Protein AF-A0A1F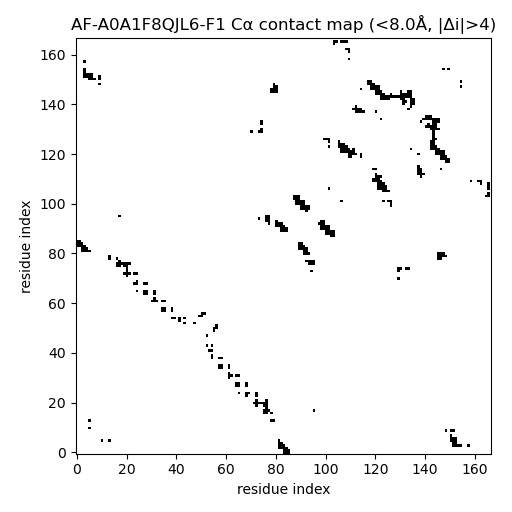8QJL6-F1 (afdb_monomer)

Secondary structure (DSSP, 8-state):
-EEE-B-HHHHHHHHHHHHHHHHHHHHHHHHHHHHHHHGGGS---TTS-GGG-HHHHHHHHHHHHHHHHHHHHHHHHTSS--EEE-SSEEEEEETTTEEEEEEGGGEEEES-S-PSTTEEEEEES-S-TTHHHHHHHHHSS-S-EEEEETTBTTHHHHHHHHHHHH-

Foldseek 3Di:
DDKKAFDDPVNVQLVVLLVVLVCLLVVLLVVLVVLLVCLVVDDDDPPDDPVRRVSNVSNVVSVVSNVVSNLSSQCSNQQAWIWDDDPQAIWTDGSNHDIDGAGLVQWPDKQAFADPPQKIKTFGQDDDQSQLVVCCVGHVGSTRIYIHHNRIPPSVVVNVVSHVSND

Sequence (167 aa):
MKKYSYQGAQLLKKVVSQLAGCIGILFFSVFALFLLAAIPSLEMSKSTPILNDPGVTLFCFAGWFLFIAWIIGSIFINFLPNIWINEDGLQISVFIFFRVRILWGELVDIGAGTPPKDCVLVRTQKITLFHRLYGWLYSRTFYPSFLIGNNISDRDGLVNEIKRRIN

Solvent-accessible surface area (backbone atoms only — not comparable to full-atom values): 8775 Å² total; per-residue (Å²): 118,53,78,33,45,56,45,72,71,51,34,51,51,38,53,52,32,28,50,51,13,51,51,44,30,50,53,37,44,54,50,25,51,52,48,55,67,49,36,84,76,53,86,77,61,94,81,58,54,71,92,73,32,67,50,54,53,44,46,53,51,26,51,48,47,36,52,52,30,48,54,53,17,50,51,34,37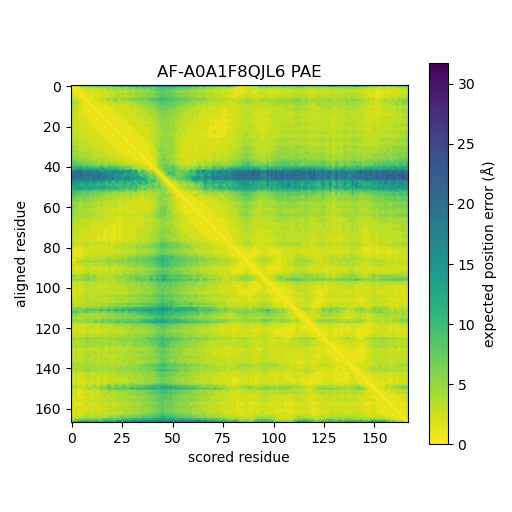,41,53,62,44,42,39,32,41,52,95,70,26,39,32,36,36,38,76,79,78,44,71,49,75,36,46,46,91,38,50,73,50,72,62,64,61,63,49,62,90,68,40,38,32,37,34,24,74,65,81,51,79,73,26,19,52,47,14,38,76,25,51,75,37,79,41,18,23,50,44,48,54,66,54,29,52,65,40,65,62,51,53,49,51,52,52,64,63,68,108

Structure (mmCIF, N/CA/C/O backbone):
data_AF-A0A1F8QJL6-F1
#
_entry.id   AF-A0A1F8QJL6-F1
#
loop_
_atom_site.group_PDB
_atom_site.id
_atom_site.type_symbol
_atom_site.label_atom_id
_atom_site.label_alt_id
_atom_site.label_comp_id
_atom_site.label_asym_id
_atom_site.label_entity_id
_atom_site.label_seq_id
_atom_site.pdbx_PDB_ins_code
_atom_site.Cartn_x
_atom_site.Cartn_y
_atom_site.Cartn_z
_atom_site.occupancy
_atom_site.B_iso_or_equiv
_atom_site.auth_seq_id
_atom_site.auth_comp_id
_atom_site.auth_asym_id
_atom_site.auth_atom_id
_atom_site.pdbx_PDB_model_num
ATOM 1 N N . MET A 1 1 ? -21.353 10.760 6.765 1.00 90.69 1 MET A N 1
ATOM 2 C CA . MET A 1 1 ? -20.158 9.891 6.635 1.00 90.69 1 MET A CA 1
ATOM 3 C C . MET A 1 1 ? -19.050 10.469 7.501 1.00 90.69 1 MET A C 1
ATOM 5 O O . MET A 1 1 ? -18.666 11.612 7.278 1.00 90.69 1 MET A O 1
ATOM 9 N N . LYS A 1 2 ? -18.581 9.729 8.509 1.00 95.62 2 LYS A N 1
ATOM 10 C CA . LYS A 1 2 ? -17.540 10.200 9.436 1.00 95.62 2 LYS A CA 1
ATOM 11 C C . LYS A 1 2 ? -16.165 9.867 8.855 1.00 95.62 2 LYS A C 1
ATOM 13 O O . LYS A 1 2 ? -15.933 8.724 8.470 1.00 95.62 2 LYS A O 1
ATOM 18 N N . LYS A 1 3 ? -15.283 10.863 8.738 1.00 96.69 3 LYS A N 1
ATOM 19 C CA . LYS A 1 3 ? -13.922 10.713 8.196 1.00 96.69 3 LYS A CA 1
ATOM 20 C C . LYS A 1 3 ? -12.914 10.575 9.334 1.00 96.69 3 LYS A C 1
ATOM 22 O O . LYS A 1 3 ? -12.936 11.365 10.269 1.00 96.69 3 LYS A O 1
ATOM 27 N N . TYR A 1 4 ? -11.995 9.635 9.170 1.00 97.25 4 TYR A N 1
ATOM 28 C CA . TYR A 1 4 ? -10.872 9.359 10.048 1.00 97.25 4 TYR A CA 1
ATOM 29 C C . TYR A 1 4 ? -9.577 9.589 9.260 1.00 97.25 4 TYR A C 1
ATOM 31 O O . TYR A 1 4 ? -9.358 8.993 8.199 1.00 97.25 4 TYR A O 1
ATOM 39 N N . SER A 1 5 ? -8.731 10.498 9.739 1.00 96.19 5 SER A N 1
ATOM 40 C CA . SER A 1 5 ? -7.489 10.880 9.059 1.00 96.19 5 SER A CA 1
ATOM 41 C C . SER A 1 5 ? -6.328 11.015 10.026 1.00 96.19 5 SER A C 1
ATOM 43 O O . SER A 1 5 ? -6.513 11.347 11.194 1.00 96.19 5 SER A O 1
ATOM 45 N N . TYR A 1 6 ? -5.125 10.769 9.520 1.00 95.69 6 TYR A N 1
ATOM 46 C CA . TYR A 1 6 ? -3.898 10.886 10.298 1.00 95.69 6 TYR A CA 1
ATOM 47 C C . TYR A 1 6 ? -3.551 12.340 10.597 1.00 95.69 6 TYR A C 1
ATOM 49 O O . TYR A 1 6 ? -3.812 13.229 9.784 1.00 95.69 6 TYR A O 1
ATOM 57 N N . GLN A 1 7 ? -2.930 12.558 11.753 1.00 94.50 7 GLN A N 1
ATOM 58 C CA . GLN A 1 7 ? -2.486 13.868 12.226 1.00 94.50 7 GLN A CA 1
ATOM 59 C C . GLN A 1 7 ? -0.997 13.837 12.616 1.00 94.50 7 GLN A C 1
ATOM 61 O O . GLN A 1 7 ? -0.409 12.768 12.825 1.00 94.50 7 GLN A O 1
ATOM 66 N N . GLY A 1 8 ? -0.374 15.018 12.687 1.00 93.69 8 GLY A N 1
ATOM 67 C CA . GLY A 1 8 ? 1.010 15.196 13.138 1.00 93.69 8 GLY A CA 1
ATOM 68 C C . GLY A 1 8 ? 2.028 14.341 12.373 1.00 93.69 8 GLY A C 1
ATOM 69 O O . GLY A 1 8 ? 2.000 14.256 11.145 1.00 93.69 8 GLY A O 1
ATOM 70 N N . ALA A 1 9 ? 2.917 13.665 13.106 1.00 91.19 9 ALA A N 1
ATOM 71 C CA . ALA A 1 9 ? 3.991 12.852 12.530 1.00 91.19 9 ALA A CA 1
ATOM 72 C C . ALA A 1 9 ? 3.496 11.700 11.631 1.00 91.19 9 ALA A C 1
ATOM 74 O O . ALA A 1 9 ? 4.162 11.358 10.656 1.00 91.19 9 ALA A O 1
ATOM 75 N N . GLN A 1 10 ? 2.320 11.117 11.903 1.00 90.25 10 GLN A N 1
ATOM 76 C CA . GLN A 1 10 ? 1.778 10.045 11.054 1.00 90.25 10 GLN A CA 1
ATOM 77 C C . GLN A 1 10 ? 1.214 10.582 9.737 1.00 90.25 10 GLN A C 1
ATOM 79 O O . GLN A 1 10 ? 1.275 9.884 8.726 1.00 90.25 10 GLN A O 1
ATOM 84 N N . LEU A 1 11 ? 0.709 11.823 9.715 1.00 94.19 11 LEU A N 1
ATOM 85 C CA . LEU A 1 11 ? 0.335 12.479 8.462 1.00 94.19 11 LEU A CA 1
ATOM 86 C C . LEU A 1 11 ? 1.571 12.695 7.586 1.00 94.19 11 LEU A C 1
ATOM 88 O O . LEU A 1 11 ? 1.543 12.355 6.405 1.00 94.19 11 LEU A O 1
ATOM 92 N N . LEU A 1 12 ? 2.668 13.181 8.175 1.00 94.69 12 LEU A N 1
ATOM 93 C CA . LEU A 1 12 ? 3.937 13.324 7.464 1.00 94.69 12 LEU A CA 1
ATOM 94 C C . LEU A 1 12 ? 4.445 11.966 6.964 1.00 94.69 12 LEU A C 1
ATOM 96 O O . LEU A 1 12 ? 4.746 11.832 5.783 1.00 94.69 12 LEU A O 1
ATOM 100 N N . LYS A 1 13 ? 4.463 10.933 7.820 1.00 92.50 13 LYS A N 1
ATOM 101 C CA . LYS A 1 13 ? 4.863 9.569 7.437 1.00 92.50 13 LYS A CA 1
ATOM 102 C C . LYS A 1 13 ? 4.029 9.035 6.275 1.00 92.50 13 LYS A C 1
ATOM 104 O O . LYS A 1 13 ? 4.586 8.449 5.348 1.00 92.50 13 LYS A O 1
ATOM 109 N N . LYS A 1 14 ? 2.710 9.248 6.305 1.00 93.69 14 LYS A N 1
ATOM 110 C CA . LYS A 1 14 ? 1.806 8.892 5.210 1.00 93.69 14 LYS A CA 1
ATOM 111 C C . LYS A 1 14 ? 2.203 9.600 3.917 1.00 93.69 14 LYS A C 1
ATOM 113 O O . LYS A 1 14 ? 2.394 8.925 2.912 1.00 93.69 14 LYS A O 1
ATOM 118 N N . VAL A 1 15 ? 2.340 10.925 3.943 1.00 95.25 15 VAL A N 1
ATOM 119 C CA . VAL A 1 15 ? 2.679 11.722 2.753 1.00 95.25 15 VAL A CA 1
ATOM 120 C C . VAL A 1 15 ? 4.044 11.321 2.199 1.00 95.25 15 VAL A C 1
ATOM 122 O O . VAL A 1 15 ? 4.158 11.065 1.007 1.00 95.25 15 VAL A O 1
ATOM 125 N N . VAL A 1 16 ? 5.057 11.176 3.056 1.00 96.25 16 VAL A N 1
ATOM 126 C CA . VAL A 1 16 ? 6.400 10.725 2.660 1.00 96.25 16 VAL A CA 1
ATOM 127 C C . VAL A 1 16 ? 6.349 9.330 2.042 1.00 96.25 16 VAL A C 1
ATOM 129 O O . VAL A 1 16 ? 6.942 9.121 0.991 1.00 96.25 16 VAL A O 1
ATOM 132 N N . SER A 1 17 ? 5.607 8.390 2.636 1.00 94.56 17 SER A N 1
ATOM 133 C CA . SER A 1 17 ? 5.460 7.037 2.078 1.00 94.56 17 SER A CA 1
ATOM 134 C C . SER A 1 17 ? 4.776 7.072 0.710 1.00 94.56 17 SER A C 1
ATOM 136 O O . SER A 1 17 ? 5.232 6.420 -0.223 1.00 94.56 17 SER A O 1
ATOM 138 N N . GLN A 1 18 ? 3.724 7.879 0.558 1.00 95.56 18 GLN A N 1
ATOM 139 C CA . GLN A 1 18 ? 3.018 8.045 -0.714 1.00 95.56 18 GLN A CA 1
ATOM 140 C C . GLN A 1 18 ? 3.910 8.661 -1.792 1.00 95.56 18 GLN A C 1
ATOM 142 O O . GLN A 1 18 ? 3.969 8.137 -2.901 1.00 95.56 18 GLN A O 1
ATOM 147 N N . LEU A 1 19 ? 4.644 9.723 -1.457 1.00 96.75 19 LEU A N 1
ATOM 148 C CA . LEU A 1 19 ? 5.602 10.353 -2.362 1.00 96.75 19 LEU A CA 1
ATOM 149 C C . LEU A 1 19 ? 6.727 9.390 -2.744 1.00 96.75 19 LEU A C 1
ATOM 151 O O . LEU A 1 19 ? 7.018 9.259 -3.927 1.00 96.75 19 LEU A O 1
ATOM 155 N N . ALA A 1 20 ? 7.310 8.674 -1.781 1.00 96.88 20 ALA A N 1
ATOM 156 C CA . ALA A 1 20 ? 8.355 7.687 -2.036 1.00 96.88 20 ALA A CA 1
ATOM 157 C C . ALA A 1 20 ? 7.867 6.568 -2.967 1.00 96.88 20 ALA A C 1
ATOM 159 O O . ALA A 1 20 ? 8.565 6.211 -3.914 1.00 96.88 20 ALA A O 1
ATOM 160 N N . GLY A 1 21 ? 6.651 6.057 -2.750 1.00 96.31 21 GLY A N 1
ATOM 161 C CA . GLY A 1 21 ? 6.047 5.058 -3.628 1.00 96.31 21 GLY A CA 1
ATOM 162 C C . GLY A 1 21 ? 5.810 5.583 -5.048 1.00 96.31 21 GLY A C 1
ATOM 163 O O . GLY A 1 21 ? 6.165 4.905 -6.009 1.00 96.31 21 GLY A O 1
ATOM 164 N N . CYS A 1 22 ? 5.287 6.806 -5.195 1.00 96.94 22 CYS A N 1
ATOM 165 C CA . CYS A 1 22 ? 5.091 7.441 -6.502 1.00 96.94 22 CYS A CA 1
ATOM 166 C C . CYS A 1 22 ? 6.414 7.699 -7.235 1.00 96.94 22 CYS A C 1
ATOM 168 O O . CYS A 1 22 ? 6.532 7.365 -8.411 1.00 96.94 22 CYS A O 1
ATOM 170 N N . ILE A 1 23 ? 7.408 8.268 -6.544 1.00 97.12 23 ILE A N 1
ATOM 171 C CA . ILE A 1 23 ? 8.741 8.538 -7.099 1.00 97.12 23 ILE A CA 1
ATOM 172 C C . ILE A 1 23 ? 9.404 7.228 -7.522 1.00 97.12 23 ILE A C 1
ATOM 174 O O . ILE A 1 23 ? 9.936 7.156 -8.624 1.00 97.12 23 ILE A O 1
ATOM 178 N N . GLY A 1 24 ? 9.329 6.186 -6.689 1.00 96.12 24 GLY A N 1
ATOM 179 C CA . GLY A 1 24 ? 9.863 4.865 -7.010 1.00 96.12 24 GLY A CA 1
ATOM 180 C C . GLY A 1 24 ? 9.236 4.286 -8.278 1.00 96.12 24 GLY A C 1
ATOM 181 O O . GLY A 1 24 ? 9.960 3.928 -9.204 1.00 96.12 24 GLY A O 1
ATOM 182 N N . ILE A 1 25 ? 7.900 4.255 -8.363 1.00 96.94 25 ILE A N 1
ATOM 183 C CA . ILE A 1 25 ? 7.196 3.774 -9.564 1.00 96.94 25 ILE A CA 1
ATOM 184 C C . ILE A 1 25 ? 7.608 4.578 -10.794 1.00 96.94 25 ILE A C 1
ATOM 186 O O . ILE A 1 25 ? 7.927 3.982 -11.821 1.00 96.94 25 ILE A O 1
ATOM 190 N N . LEU A 1 26 ? 7.624 5.910 -10.702 1.00 97.06 26 LEU A N 1
ATOM 191 C CA . LEU A 1 26 ? 7.968 6.777 -11.825 1.00 97.06 26 LEU A CA 1
ATOM 192 C C . LEU A 1 26 ? 9.407 6.544 -12.294 1.00 97.06 26 LEU A C 1
ATOM 194 O O . LEU A 1 26 ? 9.627 6.291 -13.476 1.00 97.06 26 LEU A O 1
ATOM 198 N N . PHE A 1 27 ? 10.370 6.583 -11.373 1.00 96.88 27 PHE A N 1
ATOM 199 C CA . PHE A 1 27 ? 11.788 6.402 -11.669 1.00 96.88 27 PHE A CA 1
ATOM 200 C C . PHE A 1 27 ? 12.052 5.056 -12.347 1.00 96.88 27 PHE A C 1
ATOM 202 O O . PHE A 1 27 ? 12.640 5.013 -13.426 1.00 96.88 27 PHE A O 1
ATOM 209 N N . PHE A 1 28 ? 11.566 3.958 -11.760 1.00 96.44 28 PHE A N 1
ATOM 210 C CA . PHE A 1 28 ? 11.778 2.627 -12.327 1.00 96.44 28 PHE A CA 1
ATOM 211 C C . PHE A 1 28 ? 10.994 2.402 -13.619 1.00 96.44 28 PHE A C 1
ATOM 213 O O . PHE A 1 28 ? 11.462 1.658 -14.476 1.00 96.44 28 PHE A O 1
ATOM 220 N N . SER A 1 29 ? 9.851 3.070 -13.803 1.00 96.56 29 SER A N 1
ATOM 221 C CA . SER A 1 29 ? 9.131 3.023 -15.077 1.00 96.56 29 SER A CA 1
ATOM 222 C C . SER A 1 29 ? 9.902 3.723 -16.190 1.00 96.56 29 SER A C 1
ATOM 224 O O . SER A 1 29 ? 10.065 3.154 -17.265 1.00 96.56 29 SER A O 1
ATOM 226 N N . VAL A 1 30 ? 10.444 4.914 -15.924 1.00 96.56 30 VAL A N 1
ATOM 227 C CA . VAL A 1 30 ? 11.296 5.638 -16.879 1.00 96.56 30 VAL A CA 1
ATOM 228 C C . VAL A 1 30 ? 12.567 4.846 -17.182 1.00 96.56 30 VAL A C 1
ATOM 230 O O . VAL A 1 30 ? 12.936 4.700 -18.344 1.00 96.56 30 VAL A O 1
ATOM 233 N N . PHE A 1 31 ? 13.208 4.283 -16.158 1.00 95.00 31 PHE A N 1
ATOM 234 C CA . PHE A 1 31 ? 14.399 3.459 -16.333 1.00 95.00 31 PHE A CA 1
ATOM 235 C C . PHE A 1 31 ? 14.115 2.208 -17.174 1.00 95.00 31 PHE A C 1
ATOM 237 O O . PHE A 1 31 ? 14.853 1.919 -18.110 1.00 95.00 31 PHE A O 1
ATOM 244 N N . ALA A 1 32 ? 13.018 1.496 -16.911 1.00 96.12 32 ALA A N 1
ATOM 245 C CA . ALA A 1 32 ? 12.636 0.338 -17.710 1.00 96.12 32 ALA A CA 1
ATOM 246 C C . ALA A 1 32 ? 12.333 0.710 -19.168 1.00 96.12 32 ALA A C 1
ATOM 248 O O . ALA A 1 32 ? 12.764 0.000 -20.072 1.00 96.12 32 ALA A O 1
ATOM 249 N N . LEU A 1 33 ? 11.658 1.838 -19.416 1.00 95.31 33 LEU A N 1
ATOM 250 C CA . LEU A 1 33 ? 11.445 2.344 -20.775 1.00 95.31 33 LEU A CA 1
ATOM 251 C C . LEU A 1 33 ? 12.767 2.662 -21.481 1.00 95.31 33 LEU A C 1
ATOM 253 O O . LEU A 1 33 ? 12.912 2.341 -22.657 1.00 95.31 33 LEU A O 1
ATOM 257 N N . PHE A 1 34 ? 13.740 3.235 -20.769 1.00 94.88 34 PHE A N 1
ATOM 258 C CA . PHE A 1 34 ? 15.083 3.467 -21.300 1.00 94.88 34 PHE A CA 1
ATOM 259 C C . PHE A 1 34 ? 15.783 2.154 -21.688 1.00 94.88 34 PHE A C 1
ATOM 261 O O . PHE A 1 34 ? 16.339 2.062 -22.780 1.00 94.88 34 PHE A O 1
ATOM 268 N N . LEU A 1 35 ? 15.698 1.114 -20.850 1.00 93.44 35 LEU A N 1
ATOM 269 C CA . LEU A 1 35 ? 16.239 -0.210 -21.181 1.00 93.44 35 LEU A CA 1
ATOM 270 C C . LEU A 1 35 ? 15.551 -0.819 -22.409 1.00 93.44 35 LEU A C 1
ATOM 272 O O . LEU A 1 35 ? 16.221 -1.324 -23.305 1.00 93.44 35 LEU A O 1
ATOM 276 N N . LEU A 1 36 ? 14.222 -0.736 -22.487 1.00 93.06 36 LEU A N 1
ATOM 277 C CA . LEU A 1 36 ? 13.469 -1.227 -23.642 1.00 93.06 36 LEU A CA 1
ATOM 278 C C . LEU A 1 36 ? 13.827 -0.464 -24.926 1.00 93.06 36 LEU A C 1
ATOM 280 O O . LEU A 1 36 ? 13.939 -1.072 -25.987 1.00 93.06 36 LEU A O 1
ATOM 284 N N . ALA A 1 37 ? 14.0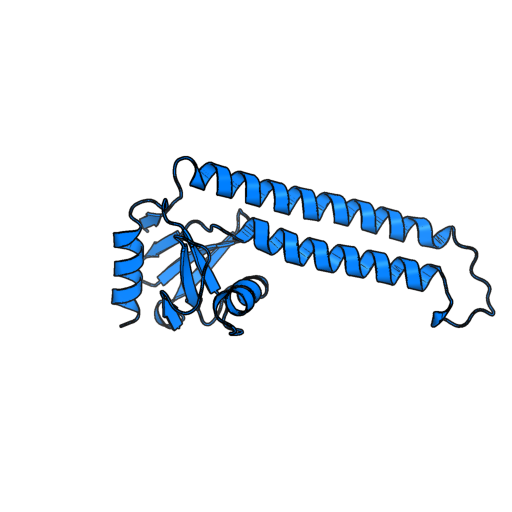64 0.846 -24.831 1.00 92.94 37 ALA A N 1
ATOM 285 C CA . ALA A 1 37 ? 14.489 1.674 -25.957 1.00 92.94 37 ALA A CA 1
ATOM 286 C C . ALA A 1 37 ? 15.905 1.337 -26.461 1.00 92.94 37 ALA A C 1
ATOM 288 O O . ALA A 1 37 ? 16.214 1.623 -27.615 1.00 92.94 37 ALA A O 1
ATOM 289 N N . ALA A 1 38 ? 16.752 0.711 -25.637 1.00 90.69 38 ALA A N 1
ATOM 290 C CA . ALA A 1 38 ? 18.079 0.248 -26.038 1.00 90.69 38 ALA A CA 1
ATOM 291 C C . ALA A 1 38 ? 18.056 -1.096 -26.791 1.00 90.69 38 ALA A C 1
ATOM 293 O O . ALA A 1 38 ? 19.028 -1.417 -27.474 1.00 90.69 38 ALA A O 1
ATOM 294 N N . ILE A 1 39 ? 16.963 -1.869 -26.730 1.00 89.94 39 ILE A N 1
ATOM 295 C CA . ILE A 1 39 ? 16.862 -3.183 -27.396 1.00 89.94 39 ILE A CA 1
ATOM 296 C C . ILE A 1 39 ? 17.181 -3.118 -28.902 1.00 89.94 39 ILE A C 1
ATOM 298 O O . ILE A 1 39 ? 17.993 -3.927 -29.346 1.00 89.94 39 ILE A O 1
ATOM 302 N N . PRO A 1 40 ? 16.643 -2.170 -29.699 1.00 86.38 40 PRO A N 1
ATOM 303 C CA . PRO A 1 40 ? 16.931 -2.101 -31.135 1.00 86.38 40 PRO A CA 1
ATOM 304 C C . PRO A 1 40 ? 18.403 -1.832 -31.481 1.00 86.38 40 PRO A C 1
ATOM 306 O O . PRO A 1 40 ? 18.800 -2.038 -32.623 1.00 86.38 40 PRO A O 1
ATOM 309 N N . SER A 1 41 ? 19.199 -1.341 -30.524 1.00 85.00 41 SER A N 1
ATOM 310 C CA . SER A 1 41 ? 20.627 -1.057 -30.719 1.00 85.00 41 SER A CA 1
ATOM 311 C C . SER A 1 41 ? 21.526 -2.282 -30.515 1.00 85.00 41 SER A C 1
ATOM 313 O O . SER A 1 41 ? 22.721 -2.222 -30.793 1.00 85.00 41 SER A O 1
ATOM 315 N N . LEU A 1 42 ? 20.961 -3.395 -30.040 1.00 83.06 42 LEU A N 1
ATOM 316 C CA . LEU A 1 42 ? 21.668 -4.657 -29.875 1.00 83.06 42 LEU A CA 1
ATOM 317 C C . LEU A 1 42 ? 21.650 -5.407 -31.212 1.00 83.06 42 LEU A C 1
ATOM 319 O O . LEU A 1 42 ? 20.583 -5.735 -31.730 1.00 83.06 42 LEU A O 1
ATOM 323 N N . GLU A 1 43 ? 22.826 -5.677 -31.783 1.00 72.94 43 GLU A N 1
ATOM 324 C CA . GLU A 1 43 ? 22.937 -6.488 -32.998 1.00 72.94 43 GLU A CA 1
ATOM 325 C C . GLU A 1 43 ? 22.365 -7.890 -32.750 1.00 72.94 43 GLU A C 1
ATOM 327 O O . GLU A 1 43 ? 22.927 -8.700 -32.011 1.00 72.94 43 GLU A O 1
ATOM 332 N N . MET A 1 44 ? 21.229 -8.187 -33.381 1.00 69.19 44 MET A N 1
ATOM 333 C CA . MET A 1 44 ? 20.626 -9.514 -33.327 1.00 69.19 44 MET A CA 1
ATOM 334 C C . MET A 1 44 ? 21.309 -10.418 -34.351 1.00 69.19 44 MET A C 1
ATOM 336 O O . MET A 1 44 ? 21.106 -10.284 -35.562 1.00 69.19 44 MET A O 1
ATOM 340 N N . SER A 1 45 ? 22.102 -11.376 -33.877 1.00 66.00 45 SER A N 1
ATOM 341 C CA . SER A 1 45 ? 22.578 -12.448 -34.746 1.00 66.00 45 SER A CA 1
ATOM 342 C C . SER A 1 45 ? 21.409 -13.372 -35.087 1.00 66.00 45 SER A C 1
ATOM 344 O O . SER A 1 45 ? 20.767 -13.942 -34.209 1.00 66.00 45 SER A O 1
ATOM 346 N N . LYS A 1 46 ? 21.125 -13.573 -36.379 1.00 68.69 46 LYS A N 1
ATOM 347 C CA . LYS A 1 46 ? 20.024 -14.446 -36.836 1.00 68.69 46 LYS A CA 1
ATOM 348 C C . LYS A 1 46 ? 20.179 -15.915 -36.407 1.00 68.69 46 LYS A C 1
ATOM 350 O O . LYS A 1 46 ? 19.241 -16.687 -36.570 1.00 68.69 46 LYS A O 1
ATOM 355 N N . SER A 1 47 ? 21.346 -16.308 -35.892 1.00 76.06 47 SER A N 1
ATOM 356 C CA . SER A 1 47 ? 21.660 -17.677 -35.474 1.00 76.06 47 SER A CA 1
ATOM 357 C C . SER A 1 47 ? 21.718 -17.881 -33.957 1.00 76.06 47 SER A C 1
ATOM 359 O O . SER A 1 47 ? 22.000 -18.998 -33.522 1.00 76.06 47 SER A O 1
ATOM 361 N N . THR A 1 48 ? 21.496 -16.852 -33.132 1.00 76.19 48 THR A N 1
ATOM 362 C CA . THR A 1 48 ? 21.473 -17.034 -31.672 1.00 76.19 48 THR A CA 1
ATOM 363 C C . THR A 1 48 ? 20.144 -17.649 -31.218 1.00 76.19 48 THR A C 1
ATOM 365 O O . THR A 1 48 ? 19.084 -17.146 -31.590 1.00 76.19 48 THR A O 1
ATOM 368 N N . PRO A 1 49 ? 20.161 -18.719 -30.398 1.00 82.88 49 PRO A N 1
ATOM 369 C CA . PRO A 1 49 ? 18.958 -19.214 -29.732 1.00 82.88 49 PRO A CA 1
ATOM 370 C C . PRO A 1 49 ? 18.275 -18.099 -28.930 1.00 82.88 49 PRO A C 1
ATOM 372 O O . PRO A 1 49 ? 18.966 -17.306 -28.299 1.00 82.88 49 PRO A O 1
ATOM 375 N N . ILE A 1 50 ? 16.937 -18.089 -28.881 1.00 77.94 50 ILE A N 1
ATOM 376 C CA . ILE A 1 50 ? 16.127 -17.051 -28.200 1.00 77.94 50 ILE A CA 1
ATOM 377 C C . ILE A 1 50 ? 16.571 -16.819 -26.745 1.00 77.94 50 ILE A C 1
ATOM 379 O O . ILE A 1 50 ? 16.608 -15.687 -26.277 1.00 77.94 50 ILE A O 1
ATOM 383 N N . LEU A 1 51 ? 16.939 -17.883 -26.024 1.00 78.62 51 LEU A N 1
ATOM 384 C CA . LEU A 1 51 ? 17.397 -17.792 -24.629 1.00 78.62 51 LEU A CA 1
ATOM 385 C C . LEU A 1 51 ? 18.759 -17.098 -24.467 1.00 78.62 51 LEU A C 1
ATOM 387 O O . LEU A 1 51 ? 19.068 -16.630 -23.378 1.00 78.62 51 LEU A O 1
ATOM 391 N N . ASN A 1 52 ? 19.551 -17.027 -25.536 1.00 83.38 52 ASN A N 1
ATOM 392 C CA . ASN A 1 52 ? 20.853 -16.362 -25.564 1.00 83.38 52 ASN A CA 1
ATOM 393 C C . ASN A 1 52 ? 20.773 -14.979 -26.229 1.00 83.38 52 ASN A C 1
ATOM 395 O O . ASN A 1 52 ? 21.806 -14.353 -26.462 1.00 83.38 52 ASN A O 1
ATOM 399 N N . ASP A 1 53 ? 19.567 -14.516 -26.564 1.00 83.88 53 ASP A N 1
ATOM 400 C CA . ASP A 1 53 ? 19.358 -13.209 -27.164 1.00 83.88 53 ASP A CA 1
ATOM 401 C C . ASP A 1 53 ? 19.485 -12.111 -26.085 1.00 83.88 53 ASP A C 1
ATOM 403 O O . ASP A 1 53 ? 18.733 -12.105 -25.095 1.00 83.88 53 ASP A O 1
ATOM 407 N N . PRO A 1 54 ? 20.428 -11.163 -26.236 1.00 84.81 54 PRO A N 1
ATOM 408 C CA . PRO A 1 54 ? 20.607 -10.084 -25.270 1.00 84.81 54 PRO A CA 1
ATOM 409 C C . PRO A 1 54 ? 19.376 -9.163 -25.184 1.00 84.81 54 PRO A C 1
ATOM 411 O O . PRO A 1 54 ? 19.100 -8.618 -24.113 1.00 84.81 54 PRO A O 1
ATOM 414 N N . GLY A 1 55 ? 18.589 -9.034 -26.257 1.00 87.12 55 GLY A N 1
ATOM 415 C CA . GLY A 1 55 ? 17.342 -8.272 -26.274 1.00 87.12 55 GLY A CA 1
ATOM 416 C C . GLY A 1 55 ? 16.254 -8.902 -25.403 1.00 87.12 55 GLY A C 1
ATOM 417 O O . GLY A 1 55 ? 15.577 -8.191 -24.659 1.00 87.12 55 GLY A O 1
ATOM 418 N N . VAL A 1 56 ? 16.131 -10.236 -25.412 1.00 88.62 56 VAL A N 1
ATOM 419 C CA . VAL A 1 56 ? 15.203 -10.968 -24.526 1.00 88.62 56 VAL A CA 1
ATOM 420 C C . VAL A 1 56 ? 15.606 -10.789 -23.067 1.00 88.62 56 VAL A C 1
ATOM 422 O O . VAL A 1 56 ? 14.761 -10.498 -22.220 1.00 88.62 56 VAL A O 1
ATOM 425 N N . THR A 1 57 ? 16.904 -10.891 -22.774 1.00 89.06 57 THR A N 1
ATOM 426 C CA . THR A 1 57 ? 17.431 -10.662 -21.421 1.00 89.06 57 THR A CA 1
ATOM 427 C C . THR A 1 57 ? 17.087 -9.255 -20.926 1.00 89.06 57 THR A C 1
ATOM 429 O O . THR A 1 57 ? 16.567 -9.098 -19.818 1.00 89.06 57 THR A O 1
ATOM 432 N N . LEU A 1 58 ? 17.309 -8.233 -21.759 1.00 90.38 58 LEU A N 1
ATOM 433 C CA . LEU A 1 58 ? 17.018 -6.841 -21.421 1.00 90.38 58 LEU A CA 1
ATOM 434 C C . LEU A 1 58 ? 15.514 -6.591 -21.239 1.00 90.38 58 LEU A C 1
ATOM 436 O O . LEU A 1 58 ? 15.114 -5.908 -20.295 1.00 90.38 58 LEU A O 1
ATOM 440 N N . PHE A 1 59 ? 14.678 -7.198 -22.085 1.00 92.88 59 PHE A N 1
ATOM 441 C CA . PHE A 1 59 ? 13.222 -7.152 -21.964 1.00 92.88 59 PHE A CA 1
ATOM 442 C C . PHE A 1 59 ? 12.739 -7.760 -20.643 1.00 92.88 59 PHE A C 1
ATOM 444 O O . PHE A 1 59 ? 11.979 -7.128 -19.906 1.00 92.88 59 PHE A O 1
ATOM 451 N N . CYS A 1 60 ? 13.206 -8.966 -20.306 1.00 93.00 60 CYS A N 1
ATOM 452 C CA . CYS A 1 60 ? 12.864 -9.628 -19.051 1.00 93.00 60 CYS A CA 1
ATOM 453 C C . CYS A 1 60 ? 13.318 -8.809 -17.841 1.00 93.00 60 CYS A C 1
ATOM 455 O O . CYS A 1 60 ? 12.561 -8.661 -16.882 1.00 93.00 60 CYS A O 1
ATOM 457 N N . PHE A 1 61 ? 14.526 -8.246 -17.892 1.00 92.56 61 PHE A N 1
ATOM 458 C CA . PHE A 1 61 ? 15.052 -7.400 -16.828 1.00 92.56 61 PHE A CA 1
ATOM 459 C C . PHE A 1 61 ? 14.196 -6.141 -16.638 1.00 92.56 61 PHE A C 1
ATOM 461 O O . PHE A 1 61 ? 13.756 -5.864 -15.522 1.00 92.56 61 PHE A O 1
ATOM 468 N N . ALA A 1 62 ? 13.863 -5.429 -17.719 1.00 95.12 62 ALA A N 1
ATOM 469 C CA . ALA A 1 62 ? 12.975 -4.267 -17.672 1.00 95.12 62 ALA A CA 1
ATOM 470 C C . ALA A 1 62 ? 11.582 -4.625 -17.119 1.00 95.12 62 ALA A C 1
ATOM 472 O O . ALA A 1 62 ? 11.054 -3.921 -16.255 1.00 95.12 62 ALA A O 1
ATOM 473 N N . GLY A 1 63 ? 11.012 -5.752 -17.560 1.00 95.44 63 GLY A N 1
ATOM 474 C CA . GLY A 1 63 ? 9.725 -6.258 -17.082 1.00 95.44 63 GLY A CA 1
ATOM 475 C C . GLY A 1 63 ? 9.722 -6.569 -15.583 1.00 95.44 63 GLY A C 1
ATOM 476 O O . GLY A 1 63 ? 8.806 -6.156 -14.869 1.00 95.44 63 GLY A O 1
ATOM 477 N N . TRP A 1 64 ? 10.764 -7.231 -15.076 1.00 93.69 64 TRP A N 1
ATOM 478 C CA . TRP A 1 64 ? 10.908 -7.511 -13.644 1.00 93.69 64 TRP A CA 1
ATOM 479 C C . TRP A 1 64 ? 11.081 -6.243 -12.811 1.00 93.69 64 TRP A C 1
ATOM 481 O O . TRP A 1 64 ? 10.452 -6.118 -11.758 1.00 93.69 64 TRP A O 1
ATOM 491 N N . PHE A 1 65 ? 11.882 -5.286 -13.286 1.00 91.94 65 PHE A N 1
ATOM 492 C CA . PHE A 1 65 ? 12.055 -3.997 -12.614 1.00 91.94 65 PHE A CA 1
ATOM 493 C C . PHE A 1 65 ? 10.734 -3.239 -12.496 1.00 91.94 65 PHE A C 1
ATOM 495 O O . PHE A 1 65 ? 10.400 -2.765 -11.410 1.00 91.94 65 PHE A O 1
ATOM 502 N N . LEU A 1 66 ? 9.950 -3.190 -13.578 1.00 95.56 66 LEU A N 1
ATOM 503 C CA . LEU A 1 66 ? 8.603 -2.620 -13.559 1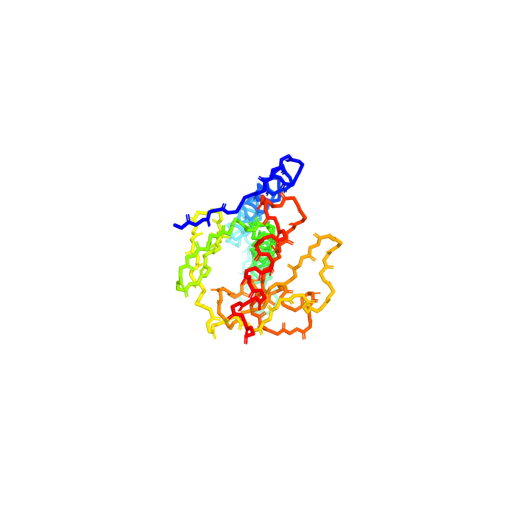.00 95.56 66 LEU A CA 1
ATOM 504 C C . LEU A 1 66 ? 7.718 -3.332 -12.541 1.00 95.56 66 LEU A C 1
ATOM 506 O O . LEU A 1 66 ? 7.136 -2.690 -11.671 1.00 95.56 66 LEU A O 1
ATOM 510 N N . PHE A 1 67 ? 7.639 -4.658 -12.618 1.00 94.50 67 PHE A N 1
ATOM 511 C CA . PHE A 1 67 ? 6.776 -5.446 -11.747 1.00 94.50 67 PHE A CA 1
ATOM 512 C C . PHE A 1 67 ? 7.089 -5.223 -10.260 1.00 94.50 67 PHE A C 1
ATOM 514 O O . PHE A 1 67 ? 6.189 -4.926 -9.471 1.00 94.50 67 PHE A O 1
ATOM 521 N N . ILE A 1 68 ? 8.368 -5.294 -9.882 1.00 93.19 68 ILE A N 1
ATOM 522 C CA . ILE A 1 68 ? 8.818 -5.088 -8.500 1.00 93.19 68 ILE A CA 1
ATOM 523 C C . ILE A 1 68 ? 8.550 -3.649 -8.050 1.00 93.19 68 ILE A C 1
ATOM 525 O O . ILE A 1 68 ? 8.012 -3.442 -6.960 1.00 93.19 68 ILE A O 1
ATOM 529 N N . ALA A 1 69 ? 8.872 -2.654 -8.882 1.00 95.62 69 ALA A N 1
ATOM 530 C CA . ALA A 1 69 ? 8.648 -1.251 -8.554 1.00 95.62 69 ALA A CA 1
ATOM 531 C C . ALA A 1 69 ? 7.164 -0.944 -8.326 1.00 95.62 69 ALA A C 1
ATOM 533 O O . ALA A 1 69 ? 6.819 -0.259 -7.364 1.00 95.62 69 ALA A O 1
ATOM 534 N N . TRP A 1 70 ? 6.278 -1.495 -9.158 1.00 95.06 70 TRP A N 1
ATOM 535 C CA . TRP A 1 70 ? 4.835 -1.346 -8.998 1.00 95.06 70 TRP A CA 1
ATOM 536 C C . TRP A 1 70 ? 4.316 -2.037 -7.740 1.00 95.06 70 TRP A C 1
ATOM 538 O O . TRP A 1 70 ? 3.506 -1.446 -7.026 1.00 95.06 70 TRP A O 1
ATOM 548 N N . ILE A 1 71 ? 4.796 -3.241 -7.415 1.00 94.06 71 ILE A N 1
ATOM 549 C CA . ILE A 1 71 ? 4.427 -3.938 -6.174 1.00 94.06 71 ILE A CA 1
ATOM 550 C C . ILE A 1 71 ? 4.850 -3.130 -4.947 1.00 94.06 71 ILE A C 1
ATOM 552 O O . ILE A 1 71 ? 4.014 -2.808 -4.099 1.00 94.06 71 ILE A O 1
ATOM 556 N N . ILE A 1 72 ? 6.133 -2.780 -4.859 1.00 94.06 72 ILE A N 1
ATOM 557 C CA . ILE A 1 72 ? 6.690 -2.078 -3.702 1.00 94.06 72 ILE A CA 1
ATOM 558 C C . ILE A 1 72 ? 6.075 -0.683 -3.604 1.00 94.06 72 ILE A C 1
ATOM 560 O O . ILE A 1 72 ? 5.550 -0.311 -2.557 1.00 94.06 72 ILE A O 1
ATOM 564 N N . GLY A 1 73 ? 6.049 0.075 -4.698 1.00 95.81 73 GLY A N 1
ATOM 565 C CA . GLY A 1 73 ? 5.461 1.409 -4.717 1.00 95.81 73 GLY A CA 1
ATOM 566 C C . GLY A 1 73 ? 3.986 1.405 -4.321 1.00 95.81 73 GLY A C 1
ATOM 567 O O . GLY A 1 73 ? 3.564 2.250 -3.533 1.00 95.81 73 GLY A O 1
ATOM 568 N N . SER A 1 74 ? 3.215 0.405 -4.759 1.00 93.50 74 SER A N 1
ATOM 569 C CA . SER A 1 74 ? 1.819 0.245 -4.336 1.00 93.50 74 SER A CA 1
ATOM 570 C C . SER A 1 74 ? 1.696 -0.013 -2.834 1.00 93.50 74 SER A C 1
ATOM 572 O O . SER A 1 74 ? 0.802 0.554 -2.204 1.00 93.50 74 SER A O 1
ATOM 574 N N . ILE A 1 75 ? 2.589 -0.809 -2.234 1.00 92.94 75 ILE A N 1
ATOM 575 C CA . ILE A 1 75 ? 2.635 -1.008 -0.774 1.00 92.94 75 ILE A CA 1
ATOM 576 C C . ILE A 1 75 ? 2.896 0.324 -0.055 1.00 92.94 75 ILE A C 1
ATOM 578 O O . ILE A 1 75 ? 2.251 0.625 0.949 1.00 92.94 75 ILE A O 1
ATOM 582 N N . PHE A 1 76 ? 3.813 1.147 -0.559 1.00 94.56 76 PHE A N 1
ATOM 583 C CA . PHE A 1 76 ? 4.129 2.441 0.050 1.00 94.56 76 PHE A CA 1
ATOM 584 C C . PHE A 1 76 ? 2.975 3.445 -0.077 1.00 94.56 76 PHE A C 1
ATOM 586 O O . PHE A 1 76 ? 2.618 4.114 0.896 1.00 94.56 76 PHE A O 1
ATOM 593 N N . ILE A 1 77 ? 2.330 3.501 -1.244 1.00 95.25 77 ILE A N 1
ATOM 594 C CA . ILE A 1 77 ? 1.204 4.404 -1.509 1.00 95.25 77 ILE A CA 1
ATOM 595 C C . ILE A 1 77 ? -0.019 4.075 -0.635 1.00 95.25 77 ILE A C 1
ATOM 597 O O . ILE A 1 77 ? -0.738 4.982 -0.199 1.00 95.25 77 ILE A O 1
ATOM 601 N N . ASN A 1 78 ? -0.258 2.789 -0.366 1.00 94.75 78 ASN A N 1
ATOM 602 C CA . ASN A 1 78 ? -1.442 2.312 0.353 1.00 94.75 78 ASN A CA 1
ATOM 603 C C . ASN A 1 78 ? -1.195 2.027 1.848 1.00 94.75 78 ASN A C 1
ATOM 605 O O . ASN A 1 78 ? -2.099 1.553 2.529 1.00 94.75 78 ASN A O 1
ATOM 609 N N . PHE A 1 79 ? -0.008 2.339 2.388 1.00 91.44 79 PHE A N 1
ATOM 610 C CA . PHE A 1 79 ? 0.391 1.933 3.744 1.00 91.44 79 PHE A CA 1
ATOM 611 C C . PHE A 1 79 ? -0.517 2.481 4.865 1.00 91.44 79 PHE A C 1
ATOM 613 O O . PHE A 1 79 ? -0.790 1.777 5.835 1.00 91.44 79 PHE A O 1
ATOM 620 N N . LEU A 1 80 ? -0.987 3.730 4.743 1.00 93.25 80 LEU A N 1
ATOM 621 C CA . LEU A 1 80 ? -1.809 4.423 5.750 1.00 93.25 80 LEU A CA 1
ATOM 622 C C . LEU A 1 80 ? -3.047 5.072 5.098 1.00 93.25 80 LEU A C 1
ATOM 624 O O . LEU A 1 80 ? -3.068 6.287 4.833 1.00 93.25 80 LEU A O 1
ATOM 628 N N . PRO A 1 81 ? -4.091 4.284 4.784 1.00 95.75 81 PRO A N 1
ATOM 629 C CA . PRO A 1 81 ? -5.274 4.799 4.114 1.00 95.75 81 PRO A CA 1
ATOM 630 C C . PRO A 1 81 ? -6.108 5.678 5.056 1.00 95.75 81 PRO A C 1
ATOM 632 O O . PRO A 1 81 ? -6.262 5.391 6.237 1.00 95.75 81 PRO A O 1
ATOM 635 N N . ASN A 1 82 ? -6.679 6.766 4.533 1.00 96.62 82 ASN A N 1
ATOM 636 C CA . ASN A 1 82 ? -7.772 7.442 5.236 1.00 96.62 82 ASN A CA 1
ATOM 637 C C . ASN A 1 82 ? -8.988 6.517 5.246 1.00 96.62 82 ASN A C 1
ATOM 639 O O . ASN A 1 82 ? -9.196 5.780 4.279 1.00 96.62 82 ASN A O 1
ATOM 643 N N . ILE A 1 83 ? -9.792 6.603 6.300 1.00 97.69 83 ILE A N 1
ATOM 644 C CA . ILE A 1 83 ? -10.937 5.719 6.503 1.00 97.69 83 ILE A CA 1
ATOM 645 C C . ILE A 1 83 ? -12.188 6.573 6.655 1.00 97.69 83 ILE A C 1
ATOM 647 O O . ILE A 1 83 ? -12.178 7.609 7.316 1.00 97.69 83 ILE A O 1
ATOM 651 N N . TRP A 1 84 ? -13.275 6.152 6.033 1.00 97.94 84 TRP A N 1
ATOM 652 C CA . TRP A 1 84 ? -14.587 6.755 6.188 1.00 97.94 84 TRP A CA 1
ATOM 653 C C . TRP A 1 84 ? -15.574 5.688 6.626 1.00 97.94 84 TRP A C 1
ATOM 655 O O . TRP A 1 84 ? -15.564 4.590 6.082 1.00 97.94 84 TRP A O 1
ATOM 665 N N . ILE A 1 85 ? -16.437 6.021 7.577 1.00 97.38 85 ILE A N 1
ATOM 666 C CA . ILE A 1 85 ? -17.508 5.140 8.043 1.00 97.38 85 ILE A CA 1
ATOM 667 C C . ILE A 1 85 ? -18.863 5.742 7.684 1.00 97.38 85 ILE A C 1
ATOM 669 O O . ILE A 1 85 ? -19.098 6.952 7.832 1.00 97.38 85 ILE A O 1
ATOM 673 N N . ASN A 1 86 ? -19.764 4.883 7.221 1.00 95.94 86 ASN A N 1
ATOM 674 C CA . ASN A 1 86 ? -21.191 5.150 7.115 1.00 95.94 86 ASN A CA 1
ATOM 675 C C . ASN A 1 86 ? -21.996 3.936 7.613 1.00 95.94 86 ASN A C 1
ATOM 677 O O . ASN A 1 86 ? -21.441 2.997 8.177 1.00 95.94 86 ASN A O 1
ATOM 681 N N . GLU A 1 87 ? -23.316 3.981 7.456 1.00 95.88 87 GLU A N 1
ATOM 682 C CA . GLU A 1 87 ? -24.203 2.918 7.937 1.00 95.88 87 GLU A CA 1
ATOM 683 C C . GLU A 1 87 ? -24.004 1.597 7.192 1.00 95.88 87 GLU A C 1
ATOM 685 O O . GLU A 1 87 ? -24.102 0.540 7.808 1.00 95.88 87 GLU A O 1
ATOM 690 N N . ASP A 1 88 ? -23.634 1.658 5.913 1.00 95.69 88 ASP A N 1
ATOM 691 C CA . ASP A 1 88 ? -23.495 0.482 5.054 1.00 95.69 88 ASP A CA 1
ATOM 692 C C . ASP A 1 88 ? -22.120 -0.200 5.140 1.00 95.69 88 ASP A C 1
ATOM 694 O O . ASP A 1 88 ? -21.972 -1.360 4.745 1.00 95.69 88 ASP A O 1
ATOM 698 N N . GLY A 1 89 ? -21.083 0.524 5.572 1.00 96.50 89 GLY A N 1
ATOM 699 C CA . GLY A 1 89 ? -19.730 -0.012 5.626 1.00 96.50 89 GLY A CA 1
ATOM 700 C C . GLY A 1 89 ? -18.624 1.015 5.847 1.00 96.50 89 GLY A C 1
ATOM 701 O O . GLY A 1 89 ? -18.800 2.109 6.394 1.00 96.50 89 GLY A O 1
ATOM 702 N N . LEU A 1 90 ? -17.446 0.628 5.370 1.00 97.00 90 LEU A N 1
ATOM 703 C CA . LEU A 1 90 ? -16.220 1.409 5.357 1.00 97.00 90 LEU A CA 1
ATOM 704 C C . LEU A 1 90 ? -15.921 1.885 3.935 1.00 97.00 90 LEU A C 1
ATOM 706 O O . LEU A 1 90 ? -16.240 1.228 2.945 1.00 97.00 90 LEU A O 1
ATOM 710 N N . GLN A 1 91 ? -15.232 3.010 3.822 1.00 97.44 91 GLN A N 1
ATOM 711 C CA . GLN A 1 91 ? -14.465 3.339 2.630 1.00 97.44 91 GLN A CA 1
ATOM 712 C C . GLN A 1 91 ? -13.024 3.598 3.034 1.00 97.44 91 GLN A C 1
ATOM 714 O O . GLN A 1 91 ? -12.775 4.216 4.068 1.00 97.44 91 GLN A O 1
ATOM 719 N N . ILE A 1 92 ? -12.079 3.162 2.210 1.00 97.31 92 ILE A N 1
ATOM 720 C CA . ILE A 1 92 ? -10.656 3.431 2.418 1.00 97.31 92 ILE A CA 1
ATOM 721 C C . ILE A 1 92 ? -10.052 4.113 1.197 1.00 97.31 92 ILE A C 1
ATOM 723 O O . ILE A 1 92 ? -10.480 3.872 0.067 1.00 97.31 92 ILE A O 1
ATOM 727 N N . SER A 1 93 ? -9.059 4.976 1.413 1.00 96.25 93 SER A N 1
ATOM 728 C CA . SER A 1 93 ? -8.340 5.611 0.306 1.00 96.25 93 SER A CA 1
ATOM 729 C C . SER A 1 93 ? -7.344 4.629 -0.297 1.00 96.25 93 SER A C 1
ATOM 731 O O . SER A 1 93 ? -6.489 4.126 0.429 1.00 96.25 93 S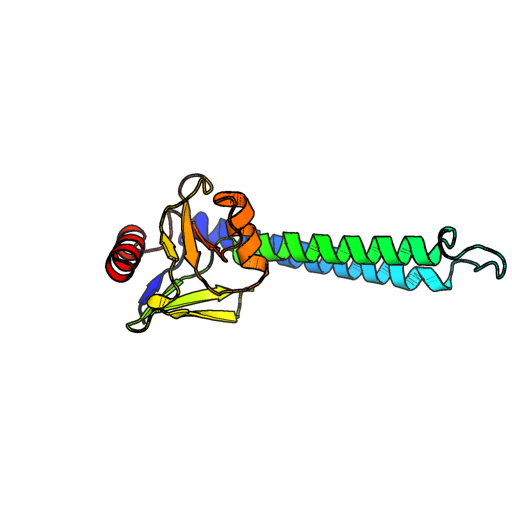ER A O 1
ATOM 733 N N . VAL A 1 94 ? -7.401 4.436 -1.609 1.00 93.44 94 VAL A N 1
ATOM 734 C CA . VAL A 1 94 ? -6.523 3.554 -2.378 1.00 93.44 94 VAL A CA 1
ATOM 735 C C . VAL A 1 94 ? -5.843 4.371 -3.477 1.00 93.44 94 VAL A C 1
ATOM 737 O O . VAL A 1 94 ? -6.478 5.223 -4.092 1.00 93.44 94 VAL A O 1
ATOM 740 N N . PHE A 1 95 ? -4.548 4.152 -3.719 1.00 89.19 95 PHE A N 1
ATOM 741 C CA . PHE A 1 95 ? -3.774 4.885 -4.734 1.00 89.19 95 PHE A CA 1
ATOM 742 C C . PHE A 1 95 ? -3.953 6.416 -4.663 1.00 89.19 95 PHE A C 1
ATOM 744 O O . PHE A 1 95 ? -4.127 7.083 -5.680 1.00 89.19 95 PHE A O 1
ATOM 751 N N . ILE A 1 96 ? -3.921 6.972 -3.443 1.00 87.06 96 ILE A N 1
ATOM 752 C CA . ILE A 1 96 ? -4.057 8.409 -3.114 1.00 87.06 96 ILE A CA 1
ATOM 753 C C . ILE A 1 96 ? -5.467 8.978 -3.354 1.00 87.06 96 ILE A C 1
ATOM 755 O O . ILE A 1 96 ? -6.053 9.542 -2.427 1.00 87.06 96 ILE A O 1
ATOM 759 N N . PHE A 1 97 ? -6.015 8.823 -4.558 1.00 87.75 97 PHE A N 1
ATOM 760 C CA . PHE A 1 97 ? -7.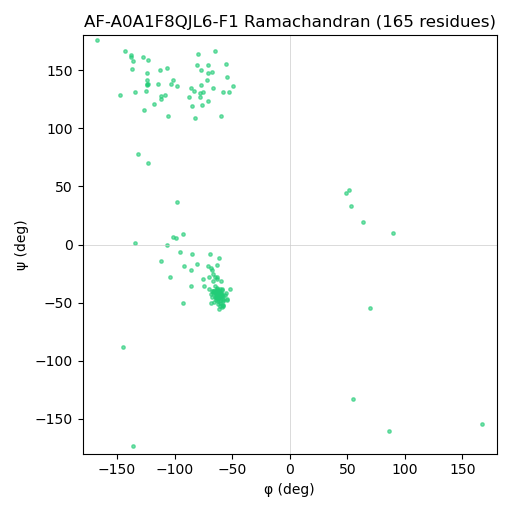231 9.508 -5.007 1.00 87.75 97 PHE A CA 1
ATOM 761 C C . PHE A 1 97 ? -8.475 8.621 -5.023 1.00 87.75 97 PHE A C 1
ATOM 763 O O . PHE A 1 97 ? -9.589 9.120 -4.853 1.00 87.75 97 PHE A O 1
ATOM 770 N N . PHE A 1 98 ? -8.306 7.312 -5.202 1.00 93.19 98 PHE A N 1
ATOM 771 C CA . PHE A 1 98 ? -9.432 6.395 -5.300 1.00 93.19 98 PHE A CA 1
ATOM 772 C C . PHE A 1 98 ? -9.965 6.041 -3.916 1.00 93.19 98 PHE A C 1
ATOM 774 O O . PHE A 1 98 ? -9.258 6.090 -2.906 1.00 93.19 98 PHE A O 1
ATOM 781 N N . ARG A 1 99 ? -11.244 5.680 -3.863 1.00 95.31 99 ARG A N 1
ATOM 782 C CA . ARG A 1 99 ? -11.876 5.151 -2.657 1.00 95.31 99 ARG A CA 1
ATOM 783 C C . ARG A 1 99 ? -12.494 3.812 -2.983 1.00 95.31 99 ARG A C 1
ATOM 785 O O . ARG A 1 99 ? -13.204 3.688 -3.975 1.00 95.31 99 ARG A O 1
ATOM 792 N N . VAL A 1 100 ? -12.228 2.831 -2.135 1.00 96.56 100 VAL A N 1
ATOM 793 C CA . VAL A 1 100 ? -12.851 1.512 -2.226 1.00 96.56 100 VAL A CA 1
ATOM 794 C C . VAL A 1 100 ? -13.837 1.382 -1.080 1.00 96.56 100 VAL A C 1
ATOM 796 O O . VAL A 1 100 ? -13.482 1.657 0.066 1.00 96.56 100 VAL A O 1
ATOM 799 N N . ARG A 1 101 ? -15.074 1.004 -1.405 1.00 97.50 101 ARG A N 1
ATOM 800 C CA . ARG A 1 101 ? -16.129 0.693 -0.437 1.00 97.50 101 ARG A CA 1
ATOM 801 C C . ARG A 1 101 ? -16.003 -0.770 -0.016 1.00 97.50 101 ARG A C 1
ATOM 803 O O . ARG A 1 101 ? -15.829 -1.625 -0.874 1.00 97.50 101 ARG A O 1
ATOM 810 N N . ILE A 1 102 ? -16.106 -1.019 1.282 1.00 97.44 102 ILE A N 1
ATOM 811 C CA . ILE A 1 102 ? -16.078 -2.338 1.916 1.00 97.44 102 ILE A CA 1
ATOM 812 C C . ILE A 1 102 ? -17.342 -2.423 2.767 1.00 97.44 102 ILE A C 1
ATOM 814 O O . ILE A 1 102 ? -17.510 -1.628 3.694 1.00 97.44 102 ILE A O 1
ATOM 818 N N . LEU A 1 103 ? -18.256 -3.330 2.438 1.00 97.56 103 LEU A N 1
ATOM 819 C CA . LEU A 1 103 ? -19.484 -3.505 3.219 1.00 97.56 103 LEU A CA 1
ATOM 820 C C . LEU A 1 103 ? -19.169 -4.151 4.573 1.00 97.56 103 LEU A C 1
ATOM 822 O O . LEU A 1 103 ? -18.194 -4.891 4.693 1.00 97.56 103 LEU A O 1
ATOM 826 N N . TRP A 1 104 ? -20.006 -3.922 5.590 1.00 97.38 104 TRP A N 1
ATOM 827 C CA . TRP A 1 104 ? -19.794 -4.542 6.910 1.00 97.38 104 TRP A CA 1
ATOM 828 C C . TRP A 1 104 ? -19.690 -6.072 6.831 1.00 97.38 104 TRP A C 1
ATOM 830 O O . TRP A 1 104 ? -18.778 -6.643 7.417 1.00 97.38 104 TRP A O 1
ATOM 840 N N . GLY A 1 105 ? -20.539 -6.721 6.024 1.00 96.81 105 GLY A N 1
ATOM 841 C CA . GLY A 1 105 ? -20.500 -8.176 5.807 1.00 96.81 105 GLY A CA 1
ATOM 842 C C . GLY A 1 105 ? -19.283 -8.689 5.020 1.00 96.81 105 GLY A C 1
ATOM 843 O O . GLY A 1 105 ? -19.094 -9.897 4.907 1.00 96.81 105 GLY A O 1
ATOM 844 N N . GLU A 1 106 ? -18.454 -7.799 4.465 1.00 97.06 106 GLU A N 1
ATOM 845 C CA . GLU A 1 106 ? -17.194 -8.154 3.799 1.00 97.06 106 GLU A CA 1
ATOM 846 C C . GLU A 1 106 ? -15.982 -8.043 4.734 1.00 97.06 106 GLU A C 1
ATOM 848 O O . GLU A 1 106 ? -14.875 -8.423 4.341 1.00 97.06 106 GLU A O 1
ATOM 853 N N . LEU A 1 107 ? -16.150 -7.529 5.955 1.00 97.25 107 LEU A N 1
ATOM 854 C CA . LEU A 1 107 ? -15.099 -7.550 6.967 1.00 97.25 107 LEU A CA 1
ATOM 855 C C . LEU A 1 107 ? -14.978 -8.957 7.543 1.00 97.25 107 LEU A C 1
ATOM 857 O O . LEU A 1 107 ? -15.968 -9.575 7.916 1.00 97.25 107 LEU A O 1
ATOM 861 N N . VAL A 1 108 ? -13.749 -9.456 7.609 1.00 96.12 108 VAL A N 1
ATOM 862 C CA . VAL A 1 108 ? -13.458 -10.782 8.163 1.00 96.12 108 VAL A CA 1
ATOM 863 C C . VAL A 1 108 ? -13.132 -10.650 9.646 1.00 96.12 108 VAL A C 1
ATOM 865 O O . VAL A 1 108 ? -13.716 -11.342 10.468 1.00 96.12 108 VAL A O 1
ATOM 868 N N . ASP A 1 109 ? -12.218 -9.738 9.990 1.00 96.44 109 ASP A N 1
ATOM 869 C CA . ASP A 1 109 ? -11.856 -9.428 11.372 1.00 96.44 109 ASP A CA 1
ATOM 870 C C . ASP A 1 109 ? -11.013 -8.150 11.479 1.00 96.44 109 ASP A C 1
ATOM 872 O O . ASP A 1 109 ? -10.614 -7.521 10.490 1.00 96.44 109 ASP A O 1
ATOM 876 N N . ILE A 1 110 ? -10.729 -7.784 12.727 1.00 96.25 110 ILE A N 1
ATOM 877 C CA . ILE A 1 110 ? -9.839 -6.700 13.112 1.00 96.25 110 ILE A CA 1
ATOM 878 C C . ILE A 1 110 ? -8.910 -7.162 14.241 1.00 96.25 110 ILE A C 1
ATOM 880 O O . ILE A 1 110 ? -9.351 -7.705 15.251 1.00 96.25 110 ILE A O 1
ATOM 884 N N . GLY A 1 111 ? -7.611 -6.905 14.089 1.00 91.25 111 GLY A N 1
ATOM 885 C CA . GLY A 1 111 ? -6.593 -7.206 15.098 1.00 91.25 111 GLY A CA 1
ATOM 886 C C . GLY A 1 111 ? -5.956 -8.594 15.004 1.00 91.25 111 GLY A C 1
ATOM 887 O O . GLY A 1 111 ? -5.207 -8.959 15.904 1.00 91.25 111 GLY A O 1
ATOM 888 N N . ALA A 1 112 ? -6.203 -9.356 13.936 1.00 87.31 112 ALA A N 1
ATOM 889 C CA . ALA A 1 112 ? -5.502 -10.614 13.694 1.00 87.31 112 ALA A CA 1
ATOM 890 C C . ALA A 1 112 ? -4.075 -10.397 13.148 1.00 87.31 112 ALA A C 1
ATOM 892 O O . ALA A 1 112 ? -3.811 -9.451 12.402 1.00 87.31 112 ALA A O 1
ATOM 893 N N . GLY A 1 113 ? -3.166 -11.327 13.458 1.00 91.81 113 GLY A N 1
ATOM 894 C CA . GLY A 1 113 ? -1.794 -11.346 12.940 1.00 91.81 113 GLY A CA 1
ATOM 895 C C . GLY A 1 113 ? -0.790 -10.507 13.740 1.00 91.81 113 GLY A C 1
ATOM 896 O O . GLY A 1 113 ? -1.002 -10.184 14.904 1.00 91.81 113 GLY A O 1
ATOM 897 N N . THR A 1 114 ? 0.332 -10.179 13.104 1.00 94.12 114 THR A N 1
ATOM 898 C CA . THR A 1 114 ? 1.470 -9.430 13.652 1.00 94.12 114 THR A CA 1
ATOM 899 C C . THR A 1 114 ? 1.740 -8.178 12.803 1.00 94.12 114 THR A C 1
ATOM 901 O O . THR A 1 114 ? 2.720 -8.141 12.050 1.00 94.12 114 THR A O 1
ATOM 904 N N . PRO A 1 115 ? 0.858 -7.158 12.846 1.00 93.62 115 PRO A N 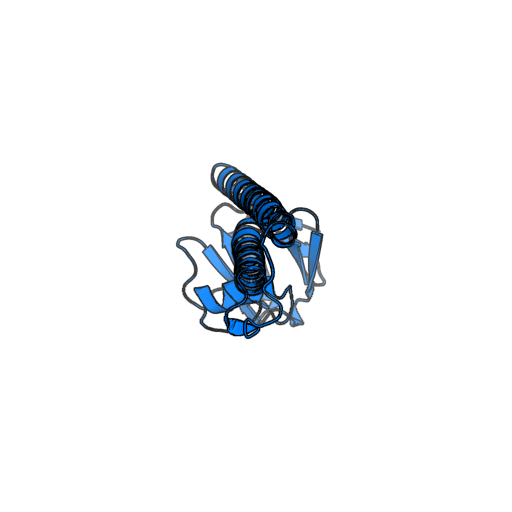1
ATOM 905 C CA . PRO A 1 115 ? 1.096 -5.893 12.155 1.00 93.62 115 PRO A CA 1
ATOM 906 C C . PRO A 1 115 ? 2.309 -5.146 12.741 1.00 93.62 115 PRO A C 1
ATOM 908 O O . PRO A 1 115 ? 2.773 -5.476 13.836 1.00 93.62 115 PRO A O 1
ATOM 911 N N . PRO A 1 116 ? 2.825 -4.108 12.052 1.00 91.31 116 PRO A N 1
ATOM 912 C CA . PRO A 1 116 ? 3.850 -3.233 12.611 1.00 91.31 116 PRO A CA 1
ATOM 913 C C . PRO A 1 116 ? 3.404 -2.636 13.947 1.00 91.31 116 PRO A C 1
ATOM 915 O O . PRO A 1 116 ? 2.204 -2.474 14.193 1.00 91.31 116 PRO A O 1
ATOM 918 N N . LYS A 1 117 ? 4.375 -2.259 14.787 1.00 89.44 117 LYS A N 1
ATOM 919 C CA . LYS A 1 117 ? 4.103 -1.652 16.093 1.00 89.44 117 LYS A CA 1
ATOM 920 C C . LYS A 1 117 ? 3.091 -0.506 15.957 1.00 89.44 117 LYS A C 1
ATOM 922 O O . LYS A 1 117 ? 3.168 0.306 15.033 1.00 89.44 117 LYS A O 1
ATOM 927 N N . ASP A 1 118 ? 2.136 -0.481 16.881 1.00 88.94 118 ASP A N 1
ATOM 928 C CA . ASP A 1 118 ? 1.088 0.534 16.985 1.00 88.94 118 ASP A CA 1
ATOM 929 C C . ASP A 1 118 ? 0.112 0.594 15.788 1.00 88.94 118 ASP A C 1
ATOM 931 O O . ASP A 1 118 ? -0.598 1.586 15.601 1.00 88.94 118 ASP A O 1
ATOM 935 N N . CYS A 1 119 ? 0.037 -0.473 14.986 1.00 94.44 119 CYS A N 1
ATOM 936 C CA . CYS A 1 119 ? -0.945 -0.630 13.915 1.00 94.44 119 CYS A CA 1
ATOM 937 C C . CYS A 1 119 ? -1.942 -1.753 14.230 1.00 94.44 119 CYS A C 1
ATOM 939 O O . CYS A 1 119 ? -1.614 -2.731 14.894 1.00 94.44 119 CYS A O 1
ATOM 941 N N . VAL A 1 120 ? -3.166 -1.627 13.720 1.00 96.44 120 VAL A N 1
ATOM 942 C CA . VAL A 1 120 ? -4.182 -2.688 13.740 1.00 96.44 120 VAL A CA 1
ATOM 943 C C . VAL A 1 120 ? -4.415 -3.147 12.311 1.00 96.44 120 VAL A C 1
ATOM 945 O O . VAL A 1 120 ? -4.660 -2.320 11.436 1.00 96.44 120 VAL A O 1
ATOM 948 N N . LEU A 1 121 ? -4.334 -4.453 12.070 1.00 97.00 121 LEU A N 1
ATOM 949 C CA . LEU A 1 121 ? -4.678 -5.037 10.779 1.00 97.00 121 LEU A CA 1
ATOM 950 C C . LEU A 1 121 ? -6.192 -5.244 10.699 1.00 97.00 121 LEU A C 1
ATOM 952 O O . LEU A 1 121 ? -6.783 -5.805 11.619 1.00 97.00 121 LEU A O 1
ATOM 956 N N . VAL A 1 122 ? -6.803 -4.817 9.600 1.00 97.50 122 VAL A N 1
ATOM 957 C CA . VAL A 1 122 ? -8.195 -5.136 9.263 1.00 97.50 122 VAL A CA 1
ATOM 958 C C . VAL A 1 122 ? -8.183 -6.053 8.054 1.00 97.50 122 VAL A C 1
ATOM 960 O O . VAL A 1 122 ? -7.584 -5.700 7.034 1.00 97.50 122 VAL A O 1
ATOM 963 N N . ARG A 1 123 ? -8.826 -7.218 8.166 1.00 97.44 123 ARG A N 1
ATOM 964 C CA . ARG A 1 123 ? -8.966 -8.189 7.075 1.00 97.44 123 ARG A CA 1
ATOM 965 C C . ARG A 1 123 ? -10.350 -8.092 6.461 1.00 97.44 123 ARG A C 1
ATOM 967 O O . ARG A 1 123 ? -11.352 -7.921 7.150 1.00 97.44 123 ARG A O 1
ATOM 974 N N . THR A 1 124 ? -10.401 -8.224 5.146 1.00 97.38 124 THR A N 1
ATOM 975 C CA . THR A 1 124 ? -11.626 -8.093 4.354 1.00 97.38 124 THR A CA 1
ATOM 976 C C . THR A 1 124 ? -11.668 -9.176 3.287 1.00 97.38 124 THR A C 1
ATOM 978 O O . THR A 1 124 ? -10.642 -9.761 2.943 1.00 97.38 124 THR A O 1
ATOM 981 N N . GLN A 1 125 ? -12.838 -9.424 2.713 1.00 96.81 125 GLN A N 1
ATOM 982 C CA . GLN A 1 125 ? -12.978 -10.333 1.579 1.00 96.81 125 GLN A CA 1
ATOM 983 C C . GLN A 1 125 ? -12.456 -9.701 0.276 1.00 96.81 125 GLN A C 1
ATOM 985 O O . GLN A 1 125 ? -11.893 -10.403 -0.569 1.00 96.81 125 GLN A O 1
ATOM 990 N N . LYS A 1 126 ? -12.634 -8.381 0.089 1.00 94.88 126 LYS A N 1
ATOM 991 C CA . LYS A 1 126 ? -12.361 -7.675 -1.177 1.00 94.88 126 LYS A CA 1
ATOM 992 C C . LYS A 1 126 ? -11.877 -6.237 -0.948 1.00 94.88 126 LYS A C 1
ATOM 994 O O . LYS A 1 126 ? -12.539 -5.465 -0.267 1.00 94.88 126 LYS A O 1
ATOM 999 N N . ILE A 1 127 ? -10.748 -5.874 -1.573 1.00 94.19 127 ILE A N 1
ATOM 1000 C CA . ILE A 1 127 ? -10.259 -4.483 -1.718 1.00 94.19 127 ILE A CA 1
ATOM 1001 C C . ILE A 1 127 ? -9.573 -4.325 -3.085 1.00 94.19 127 ILE A C 1
ATOM 1003 O O . ILE A 1 127 ? -10.212 -3.994 -4.074 1.00 94.19 127 ILE A O 1
ATOM 1007 N N . THR A 1 128 ? -8.269 -4.610 -3.162 1.00 92.50 128 THR A N 1
ATOM 1008 C CA . THR A 1 128 ? -7.492 -4.728 -4.404 1.00 92.50 128 THR A CA 1
ATOM 1009 C C . THR A 1 128 ? -6.464 -5.848 -4.248 1.00 92.50 128 THR A C 1
ATOM 1011 O O . THR A 1 128 ? -6.198 -6.303 -3.132 1.00 92.50 128 THR A O 1
ATOM 1014 N N . LEU A 1 129 ? -5.858 -6.292 -5.353 1.00 92.19 129 LEU A N 1
ATOM 1015 C CA . LEU A 1 129 ? -4.823 -7.332 -5.320 1.00 92.19 129 LEU A CA 1
ATOM 1016 C C . LEU A 1 129 ? -3.618 -6.929 -4.458 1.00 92.19 129 LEU A C 1
ATOM 1018 O O . LEU A 1 129 ? -3.120 -7.747 -3.691 1.00 92.19 129 LEU A O 1
ATOM 1022 N N . PHE A 1 130 ? -3.218 -5.657 -4.493 1.00 91.38 130 PHE A N 1
ATOM 1023 C CA . PHE A 1 130 ? -2.107 -5.147 -3.683 1.00 91.38 130 PHE A CA 1
ATOM 1024 C C . PHE A 1 130 ? -2.379 -5.232 -2.179 1.00 91.38 130 PHE A C 1
ATOM 1026 O O . PHE A 1 130 ? -1.456 -5.452 -1.402 1.00 91.38 130 PHE A O 1
ATOM 1033 N N . HIS A 1 131 ? -3.644 -5.149 -1.754 1.00 94.81 131 HIS A N 1
ATOM 1034 C CA . HIS A 1 131 ? -3.987 -5.275 -0.338 1.00 94.81 131 HIS A CA 1
ATOM 1035 C C . HIS A 1 131 ? -3.829 -6.706 0.194 1.00 94.81 131 HIS A C 1
ATOM 1037 O O . HIS A 1 131 ? -3.695 -6.903 1.401 1.00 94.81 131 HIS A O 1
ATOM 1043 N N . ARG A 1 132 ? -3.780 -7.718 -0.684 1.00 95.25 132 ARG A N 1
ATOM 1044 C CA . ARG A 1 132 ? -3.464 -9.099 -0.279 1.00 95.25 132 ARG A CA 1
ATOM 1045 C C . ARG A 1 132 ? -2.026 -9.235 0.213 1.00 95.25 132 ARG A C 1
ATOM 1047 O O . ARG A 1 132 ? -1.751 -10.096 1.041 1.00 95.25 132 ARG A O 1
ATOM 1054 N N . LEU A 1 133 ? -1.126 -8.359 -0.240 1.00 93.88 133 LEU A N 1
ATOM 1055 C CA . LEU A 1 133 ? 0.260 -8.339 0.228 1.00 93.88 133 LEU A CA 1
ATOM 1056 C C . LEU A 1 133 ? 0.326 -8.004 1.719 1.00 93.88 133 LEU A C 1
ATOM 1058 O O . LEU A 1 133 ? 1.085 -8.640 2.436 1.00 93.88 133 LEU A O 1
ATOM 1062 N N . TYR A 1 134 ? -0.514 -7.095 2.223 1.00 94.44 134 TYR A N 1
ATOM 1063 C CA . TYR A 1 134 ? -0.588 -6.830 3.665 1.00 94.44 134 TYR A CA 1
ATOM 1064 C C . TYR A 1 134 ? -1.127 -8.028 4.450 1.00 94.44 134 TYR A C 1
ATOM 1066 O O . TYR A 1 134 ? -0.615 -8.339 5.525 1.00 94.44 134 TYR A O 1
ATOM 1074 N N . GLY A 1 135 ? -2.135 -8.721 3.911 1.00 94.00 135 GLY A N 1
ATOM 1075 C CA . GLY A 1 135 ? -2.638 -9.966 4.492 1.00 94.00 135 GLY A CA 1
ATOM 1076 C C . GLY A 1 135 ? -1.537 -11.016 4.611 1.00 94.00 135 GLY A C 1
ATOM 1077 O O . GLY A 1 135 ? -1.374 -11.624 5.674 1.00 94.00 135 GLY A O 1
ATOM 1078 N N . TRP A 1 136 ? -0.727 -11.167 3.564 1.00 94.88 136 TRP A N 1
ATOM 1079 C CA . TRP A 1 136 ? 0.379 -12.116 3.548 1.00 94.88 136 TRP A CA 1
ATOM 1080 C C . TRP A 1 136 ? 1.495 -11.703 4.515 1.00 94.88 136 TRP A C 1
ATOM 1082 O O . TRP A 1 136 ? 1.864 -12.493 5.383 1.00 94.88 136 TRP A O 1
ATOM 1092 N N . LEU A 1 137 ? 1.951 -10.448 4.435 1.00 94.12 137 LEU A N 1
ATOM 1093 C CA . LEU A 1 137 ? 3.040 -9.900 5.249 1.00 94.12 137 LEU A CA 1
ATOM 1094 C C . LEU A 1 137 ? 2.734 -9.918 6.751 1.00 94.12 137 LEU A C 1
ATOM 1096 O O . LEU A 1 137 ? 3.623 -10.218 7.544 1.00 94.12 137 LEU A O 1
ATOM 1100 N N . TYR A 1 138 ? 1.496 -9.606 7.151 1.00 95.38 138 TYR A N 1
ATOM 1101 C CA . TYR A 1 138 ? 1.159 -9.395 8.563 1.00 95.38 138 TYR A CA 1
ATOM 1102 C C . TYR A 1 138 ? 0.253 -10.459 9.172 1.00 95.38 138 TYR A C 1
ATOM 1104 O O . TYR A 1 138 ? 0.140 -10.509 10.389 1.00 95.38 138 TYR A O 1
ATOM 1112 N N . SER A 1 139 ? -0.394 -11.320 8.387 1.00 95.19 139 SER A N 1
ATOM 1113 C CA . SER A 1 139 ? -1.275 -12.368 8.935 1.00 95.19 139 SER A CA 1
ATOM 1114 C C . SER A 1 139 ? -1.087 -13.749 8.313 1.00 95.19 139 SER A C 1
ATOM 1116 O O . SER A 1 139 ? -1.804 -14.669 8.692 1.00 95.19 139 SER A O 1
ATOM 1118 N N . ARG A 1 140 ? -0.144 -13.913 7.370 1.00 95.00 140 ARG A N 1
ATOM 1119 C CA . ARG A 1 140 ? 0.057 -15.154 6.598 1.00 95.00 140 ARG A CA 1
ATOM 1120 C C . ARG A 1 140 ? -1.225 -15.658 5.918 1.00 95.00 140 ARG A C 1
ATOM 1122 O O . ARG A 1 140 ? -1.421 -16.859 5.766 1.00 95.00 140 ARG A O 1
ATOM 1129 N N . THR A 1 141 ? -2.101 -14.744 5.495 1.00 95.06 141 THR A N 1
ATOM 1130 C CA . THR A 1 141 ? -3.324 -15.075 4.747 1.00 95.06 141 THR A CA 1
ATOM 1131 C C . THR A 1 141 ? -3.374 -14.339 3.416 1.00 95.06 141 THR A C 1
ATOM 1133 O O . THR A 1 141 ? -2.725 -13.315 3.247 1.00 95.06 141 THR A O 1
ATOM 1136 N N . PHE A 1 142 ? -4.162 -14.837 2.463 1.00 94.88 142 PHE A N 1
ATOM 1137 C CA . PHE A 1 142 ? -4.381 -14.166 1.174 1.00 94.88 142 PHE A CA 1
ATOM 1138 C C . PHE A 1 142 ? -5.604 -13.239 1.166 1.00 94.88 142 PHE A C 1
ATOM 1140 O O . PHE A 1 142 ? -5.990 -12.736 0.106 1.00 94.88 142 PHE A O 1
ATOM 1147 N N . TYR A 1 143 ? -6.210 -12.999 2.333 1.00 96.94 143 TYR A N 1
ATOM 1148 C CA . TYR A 1 143 ? -7.267 -12.005 2.465 1.00 96.94 143 TYR A CA 1
ATOM 1149 C C . TYR A 1 143 ? -6.694 -10.599 2.232 1.00 96.94 143 TYR A C 1
ATOM 1151 O O . TYR A 1 143 ? -5.626 -10.280 2.758 1.00 96.94 143 TYR A O 1
ATOM 1159 N N . PRO A 1 144 ? -7.365 -9.751 1.435 1.00 96.31 144 PRO A N 1
ATOM 1160 C CA . PRO A 1 144 ? -7.028 -8.339 1.355 1.00 96.31 144 PRO A CA 1
ATOM 1161 C C . PRO A 1 144 ? -7.114 -7.673 2.730 1.00 96.31 144 PRO A C 1
ATOM 1163 O O . PRO A 1 144 ? -8.130 -7.786 3.421 1.00 96.31 144 PRO A O 1
ATOM 1166 N N . SER A 1 145 ? -6.071 -6.931 3.092 1.00 96.75 145 SER A N 1
ATOM 1167 C CA . SER A 1 145 ? -5.980 -6.277 4.395 1.00 96.75 145 SER A CA 1
ATOM 1168 C C . SER A 1 145 ? -5.464 -4.852 4.282 1.00 96.75 145 SER A C 1
ATOM 1170 O O . SER A 1 145 ? -4.769 -4.511 3.330 1.00 96.75 145 SER A O 1
ATOM 1172 N N . PHE A 1 146 ? -5.761 -4.024 5.277 1.00 96.50 146 PHE A N 1
ATOM 1173 C CA . PHE A 1 146 ? -5.170 -2.693 5.428 1.00 96.50 146 PHE A CA 1
ATOM 1174 C C . PHE A 1 146 ? -4.820 -2.418 6.893 1.00 96.50 146 PHE A C 1
ATOM 1176 O O . PHE A 1 146 ? -5.303 -3.100 7.799 1.00 96.50 146 PHE A O 1
ATOM 1183 N N . LEU A 1 147 ? -3.953 -1.431 7.125 1.00 96.19 147 LEU A N 1
ATOM 1184 C CA . LEU A 1 147 ? -3.493 -1.056 8.460 1.00 96.19 147 LEU A CA 1
ATOM 1185 C C . LEU A 1 147 ? -4.179 0.220 8.956 1.00 96.19 147 LEU A C 1
ATOM 1187 O O . LEU A 1 147 ? -4.286 1.209 8.233 1.00 96.19 147 LEU A O 1
ATOM 1191 N N . ILE A 1 148 ? -4.558 0.223 10.231 1.00 96.81 148 ILE A N 1
ATOM 1192 C CA . ILE A 1 148 ? -4.971 1.409 10.983 1.00 96.81 148 ILE A CA 1
ATOM 1193 C C . ILE A 1 148 ? -3.828 1.780 11.929 1.00 96.81 148 ILE A C 1
ATOM 1195 O O . ILE A 1 148 ? -3.550 1.053 12.881 1.00 96.81 148 ILE A O 1
ATOM 1199 N N . GLY A 1 149 ? -3.154 2.900 11.671 1.00 94.81 149 GLY A N 1
ATOM 1200 C CA . GLY A 1 149 ? -2.045 3.378 12.509 1.00 94.81 149 GLY A CA 1
ATOM 1201 C C . GLY A 1 149 ? -2.525 4.101 13.773 1.00 94.81 149 GLY A C 1
ATOM 1202 O O . GLY A 1 149 ? -3.679 4.519 13.850 1.00 94.81 149 GLY A O 1
ATOM 1203 N N . ASN A 1 150 ? -1.637 4.278 14.755 1.00 91.19 150 ASN A N 1
ATOM 1204 C CA . ASN A 1 150 ? -1.967 4.852 16.067 1.00 91.19 150 ASN A CA 1
ATOM 1205 C C . ASN A 1 150 ? -2.541 6.276 16.060 1.00 91.19 150 ASN A C 1
ATOM 1207 O O . ASN A 1 150 ? -3.502 6.528 16.775 1.00 91.19 150 ASN A O 1
ATOM 1211 N N . ASN A 1 151 ? -2.008 7.187 15.243 1.00 92.12 151 ASN A N 1
ATOM 1212 C CA . ASN A 1 151 ? -2.428 8.598 15.260 1.00 92.12 151 ASN A CA 1
ATOM 1213 C C . ASN A 1 151 ? -3.44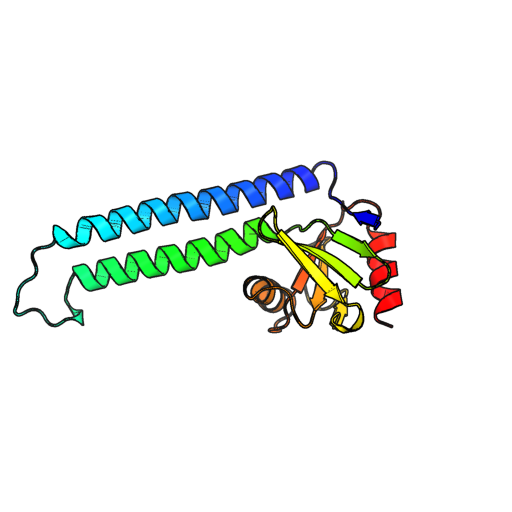9 8.925 14.165 1.00 92.12 151 ASN A C 1
ATOM 1215 O O . ASN A 1 151 ? -3.395 9.997 13.553 1.00 92.12 151 ASN A O 1
ATOM 1219 N N . ILE A 1 152 ? -4.352 7.989 13.870 1.00 95.94 152 ILE A N 1
ATOM 1220 C CA . ILE A 1 152 ? -5.581 8.322 13.152 1.00 95.94 152 ILE A CA 1
ATOM 1221 C C . ILE A 1 152 ? -6.554 8.987 14.139 1.00 95.94 152 ILE A C 1
ATOM 1223 O O . ILE A 1 152 ? -6.662 8.564 15.289 1.00 95.94 152 ILE A O 1
ATOM 1227 N N . SER A 1 153 ? -7.227 10.056 13.715 1.00 96.69 153 SER A N 1
ATOM 1228 C CA . SER A 1 153 ? -8.188 10.792 14.549 1.00 96.69 153 SER A CA 1
ATOM 1229 C C . S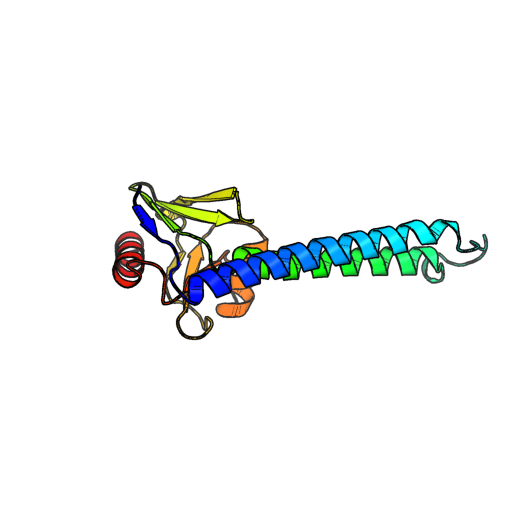ER A 1 153 ? -9.240 9.849 15.138 1.00 96.69 153 SER A C 1
ATOM 1231 O O . SER A 1 153 ? -9.820 9.106 14.360 1.00 96.69 153 SER A O 1
ATOM 1233 N N . ASP A 1 154 ? -9.525 9.900 16.444 1.00 96.19 154 ASP A N 1
ATOM 1234 C CA . ASP A 1 154 ? -10.512 9.017 17.104 1.00 96.19 154 ASP A CA 1
ATOM 1235 C C . ASP A 1 154 ? -10.282 7.517 16.803 1.00 96.19 154 ASP A C 1
ATOM 1237 O O . ASP A 1 154 ? -11.193 6.778 16.423 1.00 96.19 154 ASP A O 1
ATOM 1241 N N . ARG A 1 155 ? -9.023 7.066 16.912 1.00 95.44 155 ARG A N 1
ATOM 1242 C CA . ARG A 1 155 ? -8.627 5.678 16.629 1.00 95.44 155 ARG A CA 1
ATOM 1243 C C . ARG A 1 155 ? -9.430 4.658 17.421 1.00 95.44 155 ARG A C 1
ATOM 1245 O O . ARG A 1 155 ? -9.859 3.658 16.855 1.00 95.44 155 ARG A O 1
ATOM 1252 N N . ASP A 1 156 ? -9.584 4.871 18.719 1.00 95.81 156 ASP A N 1
ATOM 1253 C CA . ASP A 1 156 ? -10.234 3.878 19.568 1.00 95.81 156 ASP A CA 1
ATOM 1254 C C . ASP A 1 156 ? -11.731 3.812 19.260 1.00 95.81 156 ASP A C 1
ATOM 1256 O O . ASP A 1 156 ? -12.272 2.715 19.135 1.00 95.81 156 ASP A O 1
ATOM 1260 N N . GLY A 1 157 ? -12.376 4.955 18.991 1.00 96.44 157 GLY A N 1
ATOM 1261 C CA . GLY A 1 157 ? -13.742 4.996 18.471 1.00 96.44 157 GLY A CA 1
ATOM 1262 C C . GLY A 1 157 ? -13.880 4.278 17.125 1.00 96.44 157 GLY A C 1
ATOM 1263 O O . GLY A 1 157 ? -14.819 3.508 16.937 1.00 96.44 157 GLY A O 1
ATOM 1264 N N . LEU A 1 158 ? -12.922 4.457 16.209 1.00 97.06 158 LEU A N 1
ATOM 1265 C CA . LEU A 1 158 ? -12.874 3.743 14.928 1.00 97.06 158 LEU A CA 1
ATOM 1266 C C . LEU A 1 158 ? -12.768 2.223 15.110 1.00 97.06 158 LEU A C 1
ATOM 1268 O O . LEU A 1 158 ? -13.551 1.470 14.536 1.00 97.06 158 LEU A O 1
ATOM 1272 N N . VAL A 1 159 ? -11.791 1.767 15.895 1.00 96.94 159 VAL A N 1
ATOM 1273 C CA . VAL A 1 159 ? -11.536 0.339 16.127 1.00 96.94 159 VAL A CA 1
ATOM 1274 C C . VAL A 1 159 ? -12.721 -0.309 16.839 1.00 96.94 159 VAL A C 1
ATOM 1276 O O . VAL A 1 159 ? -13.124 -1.409 16.464 1.00 96.94 159 VAL A O 1
ATOM 1279 N N . ASN A 1 160 ? -13.299 0.366 17.833 1.00 96.44 160 ASN A N 1
ATOM 1280 C CA . ASN A 1 160 ? -14.459 -0.134 18.562 1.00 96.44 160 ASN A CA 1
ATOM 1281 C C . ASN A 1 160 ? -15.706 -0.201 17.675 1.00 96.44 160 ASN A C 1
ATOM 1283 O O . ASN A 1 160 ? -16.427 -1.193 17.743 1.00 96.44 160 ASN A O 1
ATOM 1287 N N . GLU A 1 161 ? -15.934 0.786 16.803 1.00 96.31 161 GLU A N 1
ATOM 1288 C CA . GLU A 1 161 ? -17.047 0.737 15.848 1.00 96.31 161 GLU A CA 1
ATOM 1289 C C . GLU A 1 161 ? -16.886 -0.425 14.862 1.00 96.31 161 GLU A C 1
ATOM 1291 O O . GLU A 1 161 ? -17.847 -1.150 14.623 1.00 96.31 161 GLU A O 1
ATOM 1296 N N . ILE A 1 162 ? -15.674 -0.671 14.350 1.00 96.81 162 ILE A N 1
ATOM 1297 C CA . ILE A 1 162 ? -15.413 -1.825 13.476 1.00 96.81 162 ILE A CA 1
ATOM 1298 C C . ILE A 1 162 ? -15.671 -3.140 14.225 1.00 96.81 162 ILE A C 1
ATOM 1300 O O . ILE A 1 162 ? -16.378 -4.001 13.712 1.00 96.81 162 ILE A O 1
ATOM 1304 N N . LYS A 1 163 ? -15.160 -3.291 15.456 1.00 96.38 163 LYS A N 1
ATOM 1305 C CA . LYS A 1 163 ? -15.400 -4.490 16.281 1.00 96.38 163 LYS A CA 1
ATOM 1306 C C . LYS A 1 163 ? -16.889 -4.731 16.537 1.00 96.38 163 LYS A C 1
ATOM 1308 O O . LYS A 1 163 ? -17.345 -5.862 16.424 1.00 96.38 163 LYS A O 1
ATOM 1313 N N . ARG A 1 164 ? -17.641 -3.673 16.851 1.00 96.00 164 ARG A N 1
ATOM 1314 C CA . ARG A 1 164 ? -19.085 -3.728 17.130 1.00 96.00 164 ARG A CA 1
ATOM 1315 C C . ARG A 1 164 ? -19.917 -4.150 15.919 1.00 96.00 164 ARG A C 1
ATOM 1317 O O . ARG A 1 164 ? -21.014 -4.644 16.104 1.00 96.00 164 ARG A O 1
ATOM 1324 N N . ARG A 1 165 ? -19.441 -3.886 14.700 1.00 94.19 165 ARG A N 1
ATOM 1325 C CA . ARG A 1 165 ? -20.158 -4.195 13.450 1.00 94.19 165 ARG A CA 1
ATOM 1326 C C . ARG A 1 165 ? -19.814 -5.569 12.872 1.00 94.19 165 ARG A C 1
ATOM 1328 O O . ARG A 1 165 ? -20.542 -6.036 12.003 1.00 94.19 165 ARG A O 1
ATOM 1335 N N . ILE A 1 166 ? -18.690 -6.154 13.291 1.00 91.62 166 ILE A N 1
ATOM 1336 C CA . ILE A 1 166 ? -18.251 -7.500 12.888 1.00 91.62 166 ILE A CA 1
ATOM 1337 C C . ILE A 1 166 ? -18.871 -8.576 13.793 1.00 91.62 166 ILE A C 1
ATOM 1339 O O . ILE A 1 166 ? -19.173 -9.663 13.305 1.00 91.62 166 ILE A O 1
ATOM 1343 N N . ASN A 1 167 ? -19.038 -8.272 15.086 1.00 80.12 167 ASN A N 1
ATOM 1344 C CA . ASN A 1 167 ? -19.710 -9.130 16.069 1.00 80.12 167 ASN A CA 1
ATOM 1345 C C . ASN A 1 167 ? -21.228 -8.936 16.042 1.00 80.12 167 ASN A C 1
ATOM 1347 O O . ASN A 1 167 ? -21.935 -9.936 16.284 1.00 80.12 167 ASN A O 1
#

pLDDT: mean 93.12, std 5.66, range [66.0, 97.94]

Mean predicted aligned error: 4.35 Å

Radius of gyration: 20.3 Å; Cα contacts (8 Å, |Δi|>4): 269; chains: 1; bounding box: 47×34×56 Å

Nearest PDB structures (foldseek):
  6uuj-assembly3_H  TM=5.581E-01  e=8.104E+00  Mycobacterium tuberculosis H37Rv
  5c5b-assembly2_D  TM=3.140E-01  e=7.224E+00  Homo sapiens